Protein AF-A0A3D0M093-F1 (afdb_monomer)

Solvent-accessible surface area (backbone atoms only — not comparable to full-atom values): 3829 Å² total; per-residue (Å²): 137,52,73,70,59,52,50,54,40,49,54,56,12,44,59,63,13,59,79,68,58,82,55,91,51,66,68,58,27,49,51,52,30,51,55,37,27,51,55,40,34,53,48,51,50,17,54,51,30,43,75,71,59,19,36,48,88,80,63,47,58,63,76,72,69,78,79,120

Secondary structure (DSSP, 8-state):
--HHHHHHHHHHHHHHH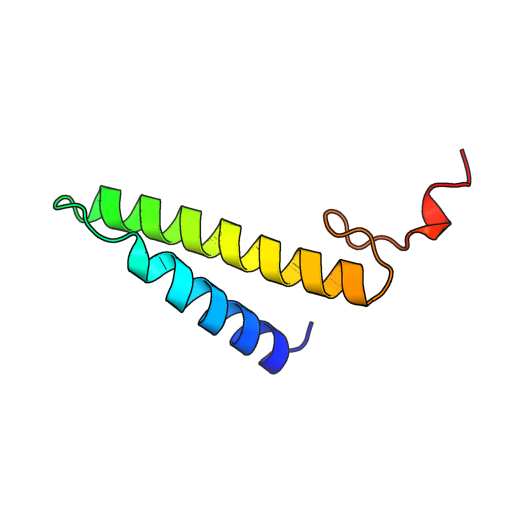HTT---S-HHHHHHHHHHHHHHHHHHHHHHHHHHTTB-TTT--BGGGGS--

Structure (mmCIF, N/CA/C/O backbone):
data_AF-A0A3D0M093-F1
#
_entry.id   AF-A0A3D0M093-F1
#
loop_
_atom_site.group_PDB
_atom_site.id
_atom_site.type_symbol
_atom_site.label_atom_id
_atom_site.label_alt_id
_atom_site.label_comp_id
_atom_site.label_asym_id
_atom_site.label_entity_id
_atom_site.label_seq_id
_atom_site.pdbx_PDB_ins_code
_atom_site.Cartn_x
_atom_site.Cartn_y
_atom_site.Cartn_z
_atom_site.occupancy
_atom_site.B_iso_or_equiv
_atom_site.auth_seq_id
_atom_site.auth_comp_id
_atom_site.auth_asym_id
_atom_site.auth_atom_id
_atom_site.pdbx_PDB_model_num
ATOM 1 N N . MET A 1 1 ? -3.695 -1.409 15.158 1.00 85.00 1 MET A N 1
ATOM 2 C CA . MET A 1 1 ? -3.173 -2.510 14.326 1.00 85.00 1 MET A CA 1
ATOM 3 C C . MET A 1 1 ? -2.110 -3.278 15.099 1.00 85.00 1 MET A C 1
ATOM 5 O O . MET A 1 1 ? -1.223 -2.658 15.677 1.00 85.00 1 MET A O 1
ATOM 9 N N . ARG A 1 2 ? -2.209 -4.606 15.145 1.00 92.06 2 ARG A N 1
ATOM 10 C CA . ARG A 1 2 ? -1.232 -5.529 15.744 1.00 92.06 2 ARG A CA 1
ATOM 11 C C . ARG A 1 2 ? -0.267 -6.052 14.673 1.00 92.06 2 ARG A C 1
ATOM 13 O O . ARG A 1 2 ? -0.584 -6.042 13.488 1.00 92.06 2 ARG A O 1
ATOM 20 N N . LYS A 1 3 ? 0.885 -6.594 15.090 1.00 92.69 3 LYS A N 1
ATOM 21 C CA . LYS A 1 3 ? 1.920 -7.143 14.185 1.00 92.69 3 LYS A CA 1
ATOM 22 C C . LYS A 1 3 ? 1.367 -8.127 13.142 1.00 92.69 3 LYS A C 1
ATOM 24 O O . LYS A 1 3 ? 1.736 -8.039 11.979 1.00 92.69 3 LYS A O 1
ATOM 29 N N . ASN A 1 4 ? 0.485 -9.043 13.545 1.00 93.44 4 ASN A N 1
ATOM 30 C CA . ASN A 1 4 ? -0.061 -10.057 12.635 1.00 93.44 4 ASN A CA 1
ATOM 31 C C . ASN A 1 4 ? -0.968 -9.443 11.558 1.00 93.44 4 ASN A C 1
ATOM 33 O O . ASN A 1 4 ? -0.900 -9.852 10.405 1.00 93.44 4 ASN A O 1
ATOM 37 N N . GLU A 1 5 ? -1.774 -8.441 11.918 1.00 90.88 5 GLU A N 1
ATOM 38 C CA . GLU A 1 5 ? -2.626 -7.707 10.970 1.00 90.88 5 GLU A CA 1
ATOM 39 C C . GLU A 1 5 ? -1.760 -6.955 9.955 1.00 90.88 5 GLU A C 1
ATOM 41 O O . GLU A 1 5 ? -1.985 -7.054 8.750 1.00 90.88 5 GLU A O 1
ATOM 46 N N . LEU A 1 6 ? -0.702 -6.292 10.439 1.00 92.12 6 LEU A N 1
ATOM 47 C CA . LEU A 1 6 ? 0.272 -5.622 9.581 1.00 92.12 6 LEU A CA 1
ATOM 48 C C . LEU A 1 6 ? 0.947 -6.607 8.620 1.00 92.12 6 LEU A C 1
ATOM 50 O O . LEU A 1 6 ? 1.055 -6.322 7.435 1.00 92.12 6 LEU A O 1
ATOM 54 N N . MET A 1 7 ? 1.367 -7.778 9.104 1.00 95.31 7 MET A N 1
ATOM 55 C CA . MET A 1 7 ? 1.985 -8.800 8.256 1.00 95.31 7 MET A CA 1
ATOM 56 C C . MET A 1 7 ? 1.050 -9.281 7.145 1.00 95.31 7 MET A C 1
ATOM 58 O O . MET A 1 7 ? 1.487 -9.416 6.007 1.00 95.31 7 MET A O 1
ATOM 62 N N . VAL A 1 8 ? -0.233 -9.507 7.443 1.00 94.50 8 VAL A N 1
ATOM 63 C CA . VAL A 1 8 ? -1.220 -9.902 6.424 1.00 94.50 8 VAL A CA 1
ATOM 64 C C . VAL A 1 8 ? -1.361 -8.826 5.346 1.00 94.50 8 VAL A C 1
ATOM 66 O O . VAL A 1 8 ? -1.401 -9.153 4.161 1.00 94.50 8 VAL A O 1
ATOM 69 N N . ILE A 1 9 ? -1.406 -7.551 5.743 1.00 95.06 9 ILE A N 1
ATOM 70 C CA . ILE A 1 9 ? -1.470 -6.422 4.805 1.00 95.06 9 ILE A CA 1
ATOM 71 C C . ILE A 1 9 ? -0.202 -6.360 3.952 1.00 95.06 9 ILE A C 1
ATOM 73 O O . ILE A 1 9 ? -0.301 -6.259 2.733 1.00 95.06 9 ILE A O 1
ATOM 77 N N . VAL A 1 10 ? 0.975 -6.479 4.572 1.00 95.31 10 VAL A N 1
ATOM 78 C CA . VAL A 1 10 ? 2.265 -6.446 3.871 1.00 95.31 10 VAL A CA 1
ATOM 79 C C . VAL A 1 10 ? 2.363 -7.571 2.849 1.00 95.31 10 VAL A C 1
ATOM 81 O O . VAL A 1 10 ? 2.736 -7.299 1.716 1.00 95.31 10 VAL A O 1
ATOM 84 N N . TYR A 1 11 ? 1.993 -8.808 3.191 1.00 95.31 11 TYR A N 1
ATOM 85 C CA . TYR A 1 11 ? 2.063 -9.915 2.233 1.00 95.31 11 TYR A CA 1
ATOM 86 C C . TYR A 1 11 ? 1.127 -9.720 1.039 1.00 95.31 11 TYR A C 1
ATOM 88 O O . TYR A 1 11 ? 1.540 -9.946 -0.093 1.00 95.31 11 TYR A O 1
ATOM 96 N N . LYS A 1 12 ? -0.105 -9.252 1.272 1.00 93.75 12 LYS A N 1
ATOM 97 C CA . LYS A 1 12 ? -1.051 -8.951 0.187 1.00 93.75 12 LYS A CA 1
ATOM 98 C C . LYS A 1 12 ? -0.567 -7.810 -0.706 1.00 93.75 12 LYS A C 1
ATOM 100 O O . LYS A 1 12 ? -0.693 -7.890 -1.922 1.00 93.75 12 LYS A O 1
ATOM 105 N N . ALA A 1 13 ? -0.039 -6.747 -0.105 1.00 95.50 13 ALA A N 1
ATOM 106 C CA . ALA A 1 13 ? 0.471 -5.598 -0.841 1.00 95.50 13 ALA A CA 1
ATOM 107 C C . ALA A 1 13 ? 1.743 -5.949 -1.627 1.00 95.50 13 ALA A C 1
ATOM 109 O O . ALA A 1 13 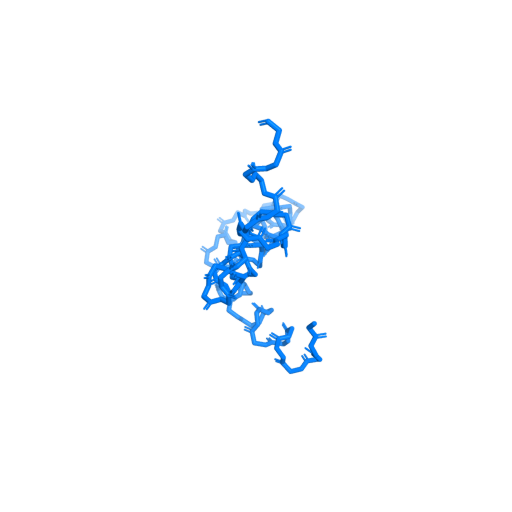? 1.912 -5.482 -2.749 1.00 95.50 13 ALA A O 1
ATOM 110 N N . LEU A 1 14 ? 2.607 -6.792 -1.054 1.00 94.81 14 LEU A N 1
ATOM 111 C CA . LEU A 1 14 ? 3.823 -7.281 -1.694 1.00 94.81 14 LEU A CA 1
ATOM 112 C C . LEU A 1 14 ? 3.499 -8.085 -2.952 1.00 94.81 14 LEU A C 1
ATOM 114 O O . LEU A 1 14 ? 4.061 -7.792 -3.999 1.00 94.81 14 LEU A O 1
ATOM 118 N N . ASP A 1 15 ? 2.573 -9.040 -2.854 1.00 92.81 15 ASP A N 1
ATOM 119 C CA . ASP A 1 15 ? 2.127 -9.861 -3.987 1.00 92.81 15 ASP A CA 1
ATOM 120 C C . ASP A 1 15 ? 1.660 -8.978 -5.161 1.00 92.81 15 ASP A C 1
ATOM 122 O O . ASP A 1 15 ? 2.173 -9.084 -6.270 1.00 92.81 15 ASP A O 1
ATOM 126 N N . GLN A 1 16 ? 0.810 -7.982 -4.881 1.00 89.25 16 GLN A N 1
ATOM 127 C CA . GLN A 1 16 ? 0.324 -7.032 -5.893 1.00 89.25 16 GLN A CA 1
ATOM 128 C C . GLN A 1 16 ? 1.414 -6.118 -6.471 1.00 89.25 16 GLN A C 1
ATOM 130 O O . GLN A 1 16 ? 1.329 -5.713 -7.628 1.00 89.25 16 GLN A O 1
ATOM 135 N N . ALA A 1 17 ? 2.406 -5.726 -5.668 1.00 91.81 17 ALA A N 1
ATOM 136 C CA . ALA A 1 17 ? 3.468 -4.826 -6.111 1.00 91.81 17 ALA A CA 1
ATOM 137 C C . ALA A 1 17 ? 4.499 -5.535 -7.002 1.00 91.81 17 ALA A C 1
ATOM 139 O O . ALA A 1 17 ? 5.067 -4.914 -7.904 1.00 91.81 17 ALA A O 1
ATOM 140 N N . MET A 1 18 ? 4.726 -6.831 -6.777 1.00 89.06 18 MET A N 1
AT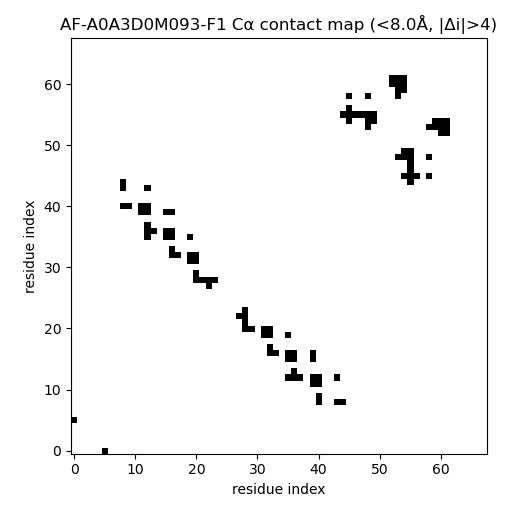OM 141 C CA . MET A 1 18 ? 5.687 -7.625 -7.546 1.00 89.06 18 MET A CA 1
ATOM 142 C C . MET A 1 18 ? 5.25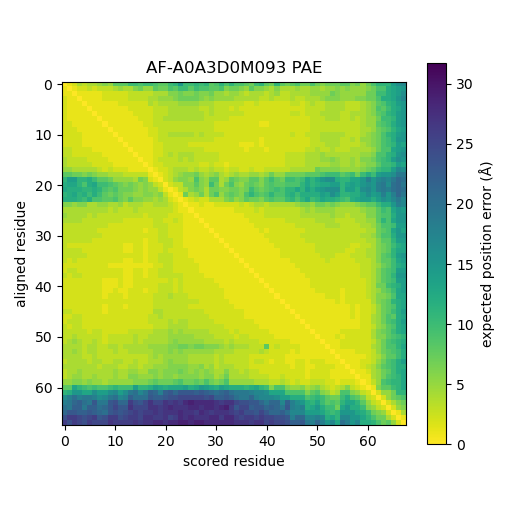3 -7.831 -9.004 1.00 89.06 18 MET A C 1
ATOM 144 O O . MET A 1 18 ? 6.115 -7.856 -9.882 1.00 89.06 18 MET A O 1
ATOM 148 N N . ASP A 1 19 ? 3.946 -7.863 -9.285 1.00 83.25 19 ASP A N 1
ATOM 149 C CA . ASP A 1 19 ? 3.400 -7.969 -10.651 1.00 83.25 19 ASP A CA 1
ATOM 150 C C . ASP A 1 19 ? 3.786 -6.788 -11.563 1.00 83.25 19 ASP A C 1
ATOM 152 O O . ASP A 1 19 ? 3.744 -6.893 -12.788 1.00 83.25 19 ASP A O 1
ATOM 156 N N . SER A 1 20 ? 4.172 -5.650 -10.980 1.00 72.06 20 SER A N 1
ATOM 157 C CA . SER A 1 20 ? 4.511 -4.418 -11.706 1.00 72.06 20 SER A CA 1
ATOM 158 C C . SER A 1 20 ? 6.009 -4.204 -11.964 1.00 72.06 20 SER A C 1
ATOM 160 O O . SER A 1 20 ? 6.386 -3.208 -12.583 1.00 72.06 20 SER A O 1
ATOM 162 N N . CYS A 1 21 ? 6.872 -5.124 -11.531 1.00 72.81 21 CYS A N 1
ATOM 163 C CA . CYS A 1 21 ? 8.327 -5.012 -11.668 1.00 72.81 21 CYS A CA 1
ATOM 164 C C . CYS A 1 21 ? 8.829 -5.562 -13.015 1.00 72.81 21 CYS A C 1
ATOM 166 O O . CYS A 1 21 ? 9.548 -6.558 -13.053 1.00 72.81 21 CYS A O 1
ATOM 168 N N . SER A 1 22 ? 8.454 -4.929 -14.130 1.00 76.69 22 SER A N 1
ATOM 169 C CA . SER A 1 22 ? 8.803 -5.387 -15.488 1.00 76.69 22 SER A CA 1
ATOM 170 C C . SER A 1 22 ? 9.725 -4.434 -16.263 1.00 76.69 22 SER A C 1
ATOM 172 O O . SER A 1 22 ? 9.707 -4.444 -17.493 1.00 76.69 22 SER A O 1
ATOM 174 N N . VAL A 1 23 ? 10.478 -3.568 -15.576 1.00 84.69 23 VAL A N 1
ATOM 175 C CA . VAL A 1 23 ? 11.344 -2.553 -16.206 1.00 84.69 23 VAL A CA 1
ATOM 176 C C . VAL A 1 23 ? 12.827 -2.884 -16.033 1.00 84.69 23 VAL A C 1
ATOM 178 O O . VAL A 1 23 ? 13.238 -3.396 -14.993 1.00 84.69 23 VAL A O 1
ATOM 181 N N . ASP A 1 24 ? 13.632 -2.561 -17.049 1.00 88.06 24 ASP A N 1
ATOM 182 C CA . ASP A 1 24 ? 15.058 -2.917 -17.098 1.00 88.06 24 ASP A CA 1
ATOM 183 C C . ASP A 1 24 ? 15.921 -2.093 -16.132 1.00 88.06 24 ASP A C 1
ATOM 185 O O . ASP A 1 24 ? 16.937 -2.578 -15.634 1.00 88.06 24 ASP A O 1
ATOM 189 N N . ASN A 1 25 ? 15.543 -0.836 -15.870 1.00 92.94 25 ASN A N 1
ATOM 190 C CA . ASN A 1 25 ? 16.276 0.036 -14.959 1.00 92.94 25 ASN A CA 1
ATOM 191 C C . ASN A 1 25 ? 15.930 -0.313 -13.499 1.00 92.94 25 ASN A C 1
ATOM 193 O O . ASN A 1 25 ? 14.792 -0.088 -13.079 1.00 92.94 25 ASN A O 1
ATOM 197 N N . PRO A 1 26 ? 16.896 -0.771 -12.678 1.00 92.50 26 PRO A N 1
ATOM 198 C CA . PRO A 1 26 ? 16.616 -1.174 -11.301 1.00 92.50 26 PRO A CA 1
ATOM 199 C C . PRO A 1 26 ? 16.109 -0.040 -10.401 1.00 92.50 26 PRO A C 1
ATOM 201 O O . PRO A 1 26 ? 15.338 -0.297 -9.480 1.00 92.50 26 PRO A O 1
ATOM 204 N N . LEU A 1 27 ? 16.522 1.211 -10.647 1.00 94.88 27 LEU A N 1
ATOM 205 C CA . LEU A 1 27 ? 16.049 2.363 -9.869 1.00 94.88 27 LEU A CA 1
ATOM 206 C C . LEU A 1 27 ? 14.584 2.668 -10.177 1.00 94.88 27 LEU A C 1
ATOM 208 O O . LEU A 1 27 ? 13.800 2.914 -9.266 1.00 94.88 27 LEU A O 1
ATOM 212 N N . GLU A 1 28 ? 14.214 2.606 -11.453 1.00 93.25 28 GLU A N 1
ATOM 213 C CA . GLU A 1 28 ? 12.831 2.793 -11.888 1.00 93.25 28 GLU A CA 1
ATOM 214 C C . GLU A 1 28 ? 11.940 1.651 -11.387 1.00 93.25 28 GLU A C 1
ATOM 216 O O . GLU A 1 28 ? 10.872 1.906 -10.832 1.00 93.25 28 GLU A O 1
ATOM 221 N N . ALA A 1 29 ? 12.417 0.404 -11.484 1.00 91.81 29 ALA A N 1
ATOM 222 C CA .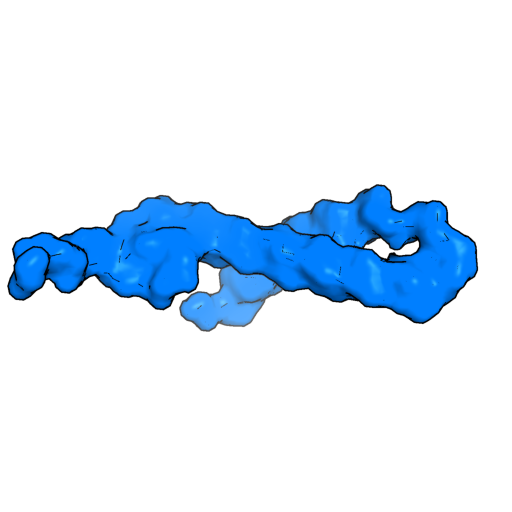 ALA A 1 29 ? 11.728 -0.766 -10.942 1.00 91.81 29 ALA A CA 1
ATOM 223 C C . ALA A 1 29 ? 11.468 -0.614 -9.441 1.00 91.81 29 ALA A C 1
ATOM 225 O O . ALA A 1 29 ? 10.359 -0.869 -8.976 1.00 91.81 29 ALA A O 1
ATOM 226 N N . TRP A 1 30 ? 12.474 -0.161 -8.687 1.00 93.94 30 TRP A N 1
ATOM 227 C CA . TRP A 1 30 ? 12.351 0.069 -7.252 1.00 93.94 30 TRP A CA 1
ATOM 228 C C . TRP A 1 30 ? 11.336 1.166 -6.917 1.00 93.94 30 TRP A C 1
ATOM 230 O O . TRP A 1 30 ? 10.512 0.980 -6.022 1.00 93.94 30 TRP A O 1
ATOM 240 N N . THR A 1 31 ? 11.354 2.290 -7.640 1.00 94.50 31 THR A N 1
ATOM 241 C CA . THR A 1 31 ? 10.363 3.360 -7.457 1.00 94.50 31 THR A CA 1
ATOM 242 C C . THR A 1 31 ? 8.947 2.849 -7.716 1.00 94.50 31 THR A C 1
ATOM 244 O O . THR A 1 31 ? 8.082 2.998 -6.854 1.00 94.50 31 THR A O 1
ATOM 247 N N . ILE A 1 32 ? 8.723 2.168 -8.846 1.00 92.94 32 ILE A N 1
ATOM 248 C CA . ILE A 1 32 ? 7.414 1.598 -9.195 1.00 92.94 32 ILE A CA 1
ATOM 249 C C . ILE A 1 32 ? 6.959 0.597 -8.130 1.00 92.94 32 ILE A C 1
ATOM 251 O O . ILE A 1 32 ? 5.806 0.634 -7.701 1.00 92.94 32 ILE A O 1
ATOM 255 N N . PHE A 1 33 ? 7.860 -0.276 -7.683 1.00 94.62 33 PHE A N 1
ATOM 256 C CA . PHE A 1 33 ? 7.581 -1.253 -6.639 1.00 94.62 33 PHE A CA 1
ATOM 257 C C . PHE A 1 33 ? 7.088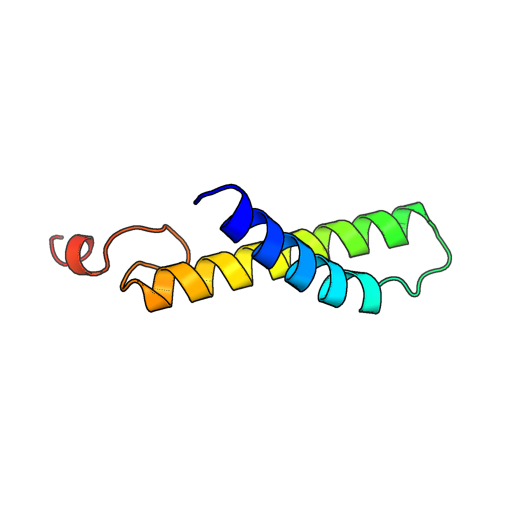 -0.588 -5.349 1.00 94.62 33 PHE A C 1
ATOM 259 O O . PHE A 1 33 ? 6.040 -0.969 -4.826 1.00 94.62 33 PHE A O 1
ATOM 266 N N . ILE A 1 34 ? 7.811 0.417 -4.845 1.00 95.62 34 ILE A N 1
ATOM 267 C CA . ILE A 1 34 ? 7.455 1.102 -3.596 1.00 95.62 34 ILE A CA 1
ATOM 268 C C . ILE A 1 34 ? 6.126 1.849 -3.728 1.00 95.62 34 ILE A C 1
ATOM 270 O O . ILE A 1 34 ? 5.286 1.735 -2.834 1.00 95.62 34 ILE A O 1
ATOM 274 N N . ASP A 1 35 ? 5.896 2.539 -4.846 1.00 95.31 35 ASP A N 1
ATOM 27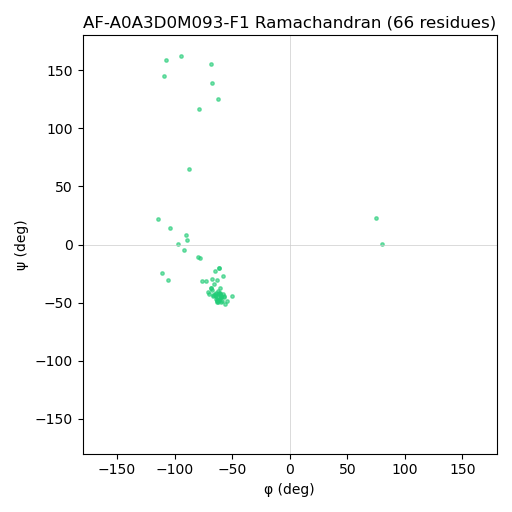5 C CA . ASP A 1 35 ? 4.638 3.252 -5.092 1.00 95.31 35 ASP A CA 1
ATOM 276 C C . ASP A 1 35 ? 3.441 2.291 -5.089 1.00 95.31 35 ASP A C 1
ATOM 278 O O . ASP A 1 35 ? 2.383 2.571 -4.515 1.00 95.31 35 ASP A O 1
ATOM 282 N N . ARG A 1 36 ? 3.609 1.117 -5.704 1.00 95.06 36 ARG A N 1
ATOM 283 C CA . ARG A 1 36 ? 2.572 0.082 -5.776 1.00 95.06 36 ARG A CA 1
ATOM 284 C C . ARG A 1 36 ? 2.343 -0.583 -4.426 1.00 95.06 36 ARG A C 1
ATOM 286 O O . ARG A 1 36 ? 1.186 -0.785 -4.053 1.00 95.06 36 ARG A O 1
ATOM 293 N N . LEU A 1 37 ? 3.412 -0.858 -3.681 1.00 96.12 37 LEU A N 1
ATOM 294 C CA . LEU A 1 37 ? 3.346 -1.419 -2.335 1.00 96.12 37 LEU A CA 1
ATOM 295 C C . LEU A 1 37 ? 2.606 -0.478 -1.373 1.00 96.12 37 LEU A C 1
ATOM 297 O O . LEU A 1 37 ? 1.700 -0.926 -0.668 1.00 96.12 37 LEU A O 1
ATOM 301 N N . ASP A 1 38 ? 2.943 0.817 -1.364 1.00 96.50 38 ASP A N 1
ATOM 302 C CA . ASP A 1 38 ? 2.269 1.816 -0.523 1.00 96.50 38 ASP A CA 1
ATOM 303 C C . ASP A 1 38 ? 0.790 1.951 -0.906 1.00 96.50 38 ASP A C 1
ATOM 305 O O . ASP A 1 38 ? -0.090 1.863 -0.044 1.00 96.50 38 ASP A O 1
ATOM 309 N N . ALA A 1 39 ? 0.488 2.072 -2.203 1.00 95.94 39 ALA A N 1
ATOM 310 C CA . ALA A 1 39 ? -0.885 2.178 -2.686 1.00 95.94 39 ALA A CA 1
ATOM 311 C C . ALA A 1 39 ? -1.739 0.951 -2.313 1.00 95.94 39 ALA A C 1
ATOM 313 O O . ALA A 1 39 ? -2.875 1.103 -1.849 1.00 95.94 39 ALA A O 1
ATOM 314 N N . ALA A 1 40 ? -1.203 -0.261 -2.487 1.00 95.94 40 ALA A N 1
ATOM 315 C CA . ALA A 1 40 ? -1.887 -1.502 -2.130 1.00 95.94 40 ALA A CA 1
ATOM 316 C C . ALA A 1 40 ? -2.071 -1.629 -0.610 1.00 95.94 40 ALA A C 1
ATOM 318 O O . ALA A 1 40 ? -3.175 -1.922 -0.144 1.00 95.94 40 ALA A O 1
ATOM 319 N N . GLY A 1 41 ? -1.032 -1.324 0.174 1.00 96.25 41 GLY A N 1
ATOM 320 C CA . GLY A 1 41 ? -1.090 -1.332 1.635 1.00 96.25 41 GLY A CA 1
ATOM 321 C C . GLY A 1 41 ? -2.152 -0.372 2.176 1.00 96.25 41 GLY A C 1
ATOM 322 O O . GLY A 1 41 ? -3.014 -0.776 2.959 1.00 96.25 41 GLY A O 1
ATOM 323 N N . ARG A 1 42 ? -2.165 0.880 1.698 1.00 96.69 42 ARG A N 1
ATOM 324 C CA . ARG A 1 42 ? -3.185 1.881 2.057 1.00 96.69 42 ARG A CA 1
ATOM 325 C C . ARG A 1 42 ? -4.592 1.447 1.671 1.00 96.69 42 ARG A C 1
ATOM 327 O O . ARG A 1 42 ? -5.528 1.700 2.428 1.00 96.69 42 ARG A O 1
ATOM 334 N N . ARG A 1 43 ? -4.760 0.783 0.523 1.00 96.31 43 ARG A N 1
ATOM 335 C CA . ARG A 1 43 ? -6.059 0.239 0.107 1.00 96.31 43 ARG A CA 1
ATOM 336 C C . ARG A 1 43 ? -6.545 -0.832 1.079 1.00 96.31 43 ARG A C 1
ATOM 338 O O . ARG A 1 43 ? -7.659 -0.704 1.572 1.00 96.31 43 ARG A O 1
ATOM 345 N N . CYS A 1 44 ? -5.701 -1.807 1.422 1.00 95.50 44 CYS A N 1
ATOM 346 C CA . CYS A 1 44 ? -6.042 -2.837 2.404 1.00 95.50 44 CYS A CA 1
ATOM 347 C C . CYS A 1 44 ? -6.412 -2.244 3.770 1.00 95.50 44 CYS A C 1
ATOM 349 O O . CYS A 1 44 ? -7.395 -2.669 4.372 1.00 95.50 44 CYS A O 1
ATOM 351 N N . ILE A 1 45 ? -5.659 -1.245 4.242 1.00 95.44 45 ILE A N 1
ATOM 352 C CA . ILE A 1 45 ? -5.966 -0.537 5.492 1.00 95.44 45 ILE A CA 1
ATOM 353 C C . ILE A 1 45 ? -7.321 0.164 5.393 1.00 95.44 45 ILE A C 1
ATOM 355 O O . ILE A 1 45 ? -8.147 0.026 6.290 1.00 95.44 45 ILE A O 1
ATOM 359 N N . GLY A 1 46 ? -7.566 0.895 4.305 1.00 95.94 46 GLY A N 1
ATOM 360 C CA . GLY A 1 46 ? -8.822 1.609 4.108 1.00 95.94 46 GLY A CA 1
ATOM 361 C C . GLY A 1 46 ? -10.033 0.678 4.045 1.00 95.94 46 GLY A C 1
ATOM 362 O O . GLY A 1 46 ? -11.064 0.982 4.638 1.00 95.94 46 GLY A O 1
ATOM 363 N N . ASP A 1 47 ? -9.901 -0.471 3.386 1.00 95.00 47 ASP A N 1
ATOM 364 C CA . ASP A 1 47 ? -10.970 -1.469 3.307 1.00 95.00 47 ASP A CA 1
ATOM 365 C C . ASP A 1 47 ? -11.229 -2.117 4.682 1.00 95.00 47 ASP A C 1
ATOM 367 O O . ASP A 1 47 ? -12.383 -2.327 5.060 1.00 95.00 47 ASP A O 1
ATOM 371 N N . GLN A 1 48 ? -10.178 -2.357 5.479 1.00 93.62 48 GLN A N 1
ATOM 372 C CA . GLN A 1 48 ? -10.329 -2.808 6.866 1.00 93.62 48 GLN A CA 1
ATOM 373 C C . GLN A 1 48 ? -11.049 -1.755 7.723 1.00 93.62 48 GLN A C 1
ATOM 375 O O . GLN A 1 48 ? -12.017 -2.087 8.405 1.00 93.62 48 GLN A O 1
ATOM 380 N N . LEU A 1 49 ? -10.627 -0.489 7.664 1.00 94.12 49 LEU A N 1
ATOM 381 C CA . LEU A 1 49 ? -11.275 0.609 8.391 1.00 94.12 49 LEU A CA 1
ATOM 382 C C . LEU A 1 49 ? -12.760 0.723 8.030 1.00 94.12 49 LEU A C 1
ATOM 384 O O . LEU A 1 49 ? -13.601 0.823 8.919 1.00 94.12 49 LEU A O 1
ATOM 388 N N . GLN A 1 50 ? -13.086 0.631 6.740 1.00 94.69 50 GLN A N 1
ATOM 389 C CA . GLN A 1 50 ? -14.466 0.651 6.267 1.00 94.69 50 GLN A CA 1
ATOM 390 C C . GLN A 1 50 ? -15.280 -0.523 6.827 1.00 94.69 50 GLN A C 1
ATOM 392 O O . GLN A 1 50 ? -16.414 -0.330 7.257 1.00 94.69 50 GLN A O 1
ATOM 397 N N . SER A 1 51 ? -14.698 -1.726 6.884 1.00 92.50 51 SER A N 1
ATOM 398 C CA . SER A 1 51 ? -15.360 -2.894 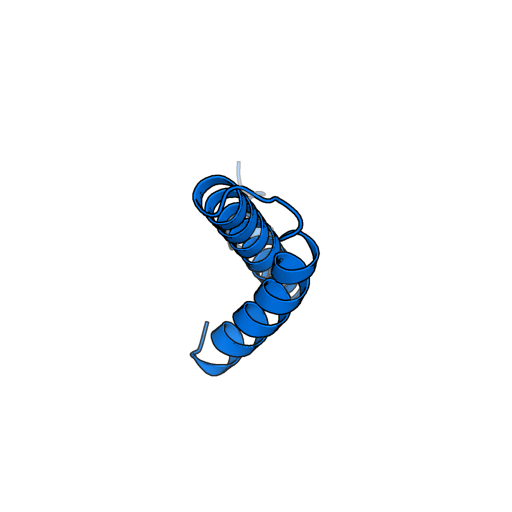7.485 1.00 92.50 51 SER A CA 1
ATOM 399 C C . SER A 1 51 ? -15.619 -2.745 8.992 1.00 92.50 51 SER A C 1
ATOM 401 O O . SER A 1 51 ? -16.527 -3.376 9.525 1.00 92.50 51 SER A O 1
ATOM 403 N N . GLU A 1 52 ? -14.857 -1.880 9.667 1.00 92.62 52 GLU A N 1
ATOM 404 C CA . GLU A 1 52 ? -15.017 -1.531 11.083 1.00 92.62 52 GLU A CA 1
ATOM 405 C C . GLU A 1 52 ? -15.970 -0.335 11.307 1.00 92.62 52 GLU A C 1
ATOM 407 O O . GLU A 1 52 ? -16.117 0.117 12.442 1.00 92.62 52 GLU A O 1
ATOM 412 N N . GLY A 1 53 ? -16.604 0.201 10.253 1.00 92.88 53 GLY A N 1
ATOM 413 C CA . GLY A 1 53 ? -17.492 1.372 10.337 1.00 92.88 53 GLY A CA 1
ATOM 414 C C . GLY A 1 53 ? -16.755 2.707 10.512 1.00 92.88 53 GLY A C 1
ATOM 415 O O . GLY A 1 53 ? -17.308 3.671 11.043 1.00 92.88 53 GLY A O 1
ATOM 416 N N . LYS A 1 54 ? -15.482 2.760 10.109 1.00 94.50 54 LYS A N 1
ATOM 417 C CA . LYS A 1 54 ? -14.650 3.966 10.140 1.00 94.50 54 LYS A 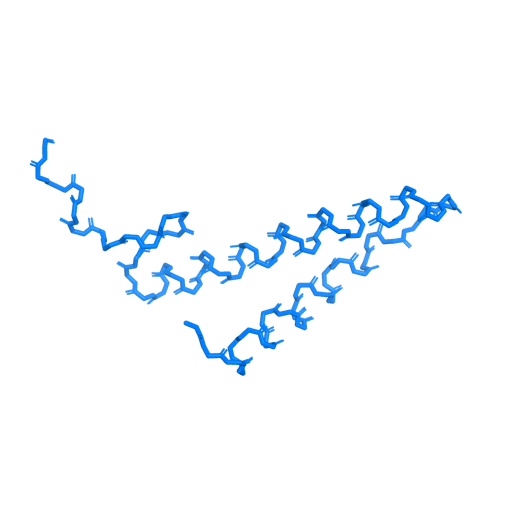CA 1
ATOM 418 C C . LYS A 1 54 ? -14.434 4.507 8.737 1.00 94.50 54 LYS A C 1
ATOM 420 O O . LYS A 1 54 ? -14.480 3.786 7.741 1.00 94.50 54 LYS A O 1
ATOM 425 N N . ASN A 1 55 ? -14.093 5.785 8.658 1.00 94.88 55 ASN A N 1
ATOM 426 C CA . ASN A 1 55 ? -13.688 6.400 7.410 1.00 94.88 55 ASN A CA 1
ATOM 427 C C . ASN A 1 55 ? -12.414 5.733 6.861 1.00 94.88 55 ASN A C 1
ATOM 429 O O . ASN A 1 55 ? -11.373 5.720 7.517 1.00 94.88 55 ASN A O 1
ATOM 433 N N . ARG A 1 56 ? -12.467 5.249 5.616 1.00 95.69 56 ARG A N 1
ATOM 434 C CA . ARG A 1 56 ? -11.353 4.533 4.968 1.00 95.69 56 ARG A CA 1
ATOM 435 C C . ARG A 1 56 ? -10.061 5.343 4.788 1.00 95.69 56 ARG A C 1
ATOM 437 O O . ARG A 1 56 ? -9.017 4.751 4.539 1.00 95.69 56 ARG A O 1
ATOM 444 N N . TYR A 1 57 ? -10.125 6.674 4.832 1.00 92.88 57 TYR A N 1
ATOM 445 C CA . TYR A 1 57 ? -8.983 7.555 4.556 1.00 92.88 57 TYR A CA 1
ATOM 446 C C . TYR A 1 57 ? -8.402 8.193 5.814 1.00 92.88 57 TYR A C 1
ATOM 448 O O . TYR A 1 57 ? -7.208 8.478 5.845 1.00 92.88 57 TYR A O 1
ATOM 456 N N . THR A 1 58 ? -9.236 8.434 6.826 1.00 92.50 58 THR A N 1
ATOM 457 C CA . THR A 1 58 ? -8.825 9.129 8.056 1.00 92.50 58 THR A CA 1
ATOM 458 C C . THR A 1 58 ? -8.808 8.217 9.279 1.00 92.50 58 THR A C 1
ATOM 460 O O . THR A 1 58 ? -8.041 8.459 10.203 1.00 92.50 58 THR A O 1
ATOM 463 N N . GLY A 1 59 ? -9.592 7.134 9.272 1.00 91.88 59 GLY A N 1
ATOM 464 C CA . GLY A 1 59 ? -9.768 6.242 10.419 1.00 91.88 59 GLY A CA 1
ATOM 465 C C . GLY A 1 59 ? -10.754 6.751 11.474 1.00 91.88 59 GLY A C 1
ATOM 466 O O . GLY A 1 59 ? -10.983 6.041 12.453 1.00 91.88 59 GLY A O 1
ATOM 467 N N . ASP A 1 60 ? -11.354 7.925 11.264 1.00 93.31 60 ASP A N 1
ATOM 468 C CA . ASP A 1 60 ? -12.350 8.514 12.168 1.00 93.31 60 ASP A CA 1
ATOM 469 C C . ASP A 1 60 ? -13.651 7.704 12.156 1.00 93.31 60 ASP A C 1
ATOM 471 O O . ASP A 1 60 ? -13.978 7.042 11.163 1.00 93.31 60 ASP A O 1
ATOM 475 N N . ALA A 1 61 ? -14.431 7.780 13.233 1.00 86.94 61 ALA A N 1
ATOM 476 C CA . ALA A 1 61 ? -15.759 7.177 13.252 1.00 86.94 61 ALA A CA 1
ATOM 477 C C . ALA A 1 61 ? -16.695 7.919 12.277 1.00 86.94 61 ALA A C 1
ATOM 479 O O . ALA A 1 61 ? -16.697 9.149 12.230 1.00 86.94 61 ALA A O 1
ATOM 480 N N . GLU A 1 62 ? -17.534 7.201 11.519 1.00 69.50 62 GLU A N 1
ATOM 481 C CA . GLU A 1 62 ? -18.461 7.837 10.560 1.00 69.50 62 GLU A CA 1
ATOM 482 C C . GLU A 1 62 ? -19.415 8.855 11.217 1.00 69.50 62 GLU A C 1
ATOM 484 O O . GLU A 1 62 ? -19.806 9.838 10.588 1.00 69.50 62 GLU A O 1
ATOM 489 N N . ASN A 1 63 ? -19.713 8.678 12.507 1.00 62.44 63 ASN A N 1
ATOM 490 C CA . ASN A 1 63 ? -20.635 9.522 13.270 1.00 62.44 63 ASN A CA 1
ATOM 491 C C . ASN A 1 63 ? -20.036 10.870 13.721 1.00 62.44 63 ASN A C 1
ATOM 493 O O . ASN A 1 63 ? -20.776 11.740 14.172 1.00 62.44 63 ASN A O 1
ATOM 497 N N . GLU A 1 64 ? -18.720 11.075 13.614 1.00 57.00 64 GLU A N 1
ATOM 498 C CA . GLU A 1 64 ? -18.069 12.321 14.059 1.00 57.00 64 GLU A CA 1
ATOM 499 C C . GLU A 1 64 ? -18.209 13.469 13.044 1.00 57.00 64 GLU A C 1
ATOM 501 O O . GLU A 1 64 ? -17.943 14.624 13.371 1.00 57.00 64 GLU A O 1
ATOM 506 N N . ARG A 1 65 ? -18.685 13.191 11.820 1.00 55.75 65 ARG A N 1
ATOM 507 C CA . ARG A 1 65 ? -18.870 14.208 10.767 1.00 55.75 65 ARG A CA 1
ATOM 508 C C . ARG A 1 65 ? -20.257 14.852 10.719 1.00 55.75 65 ARG A C 1
ATOM 510 O O . ARG A 1 65 ? -20.438 15.779 9.940 1.00 55.75 65 ARG A O 1
ATOM 517 N N . THR A 1 66 ? -21.227 14.413 11.526 1.00 52.53 66 THR A N 1
ATOM 518 C CA . THR A 1 66 ? -22.599 14.973 11.516 1.00 52.53 66 THR A CA 1
ATOM 519 C C . THR A 1 66 ? -22.793 16.156 12.483 1.00 52.53 66 THR A C 1
ATOM 521 O O . THR A 1 66 ? -23.919 16.596 12.684 1.00 52.53 66 THR A O 1
ATOM 524 N N . LEU A 1 67 ? -21.729 16.680 13.104 1.00 50.00 67 LEU A N 1
ATOM 525 C CA . LEU A 1 67 ? -21.821 17.723 14.142 1.00 50.00 67 LEU A CA 1
ATOM 526 C C . LEU A 1 67 ? -21.445 19.150 13.699 1.00 50.00 67 LEU A C 1
ATOM 528 O O . LEU A 1 67 ? -21.297 20.012 14.565 1.00 50.00 67 LEU A O 1
ATOM 532 N N . TYR A 1 68 ? -21.344 19.431 12.397 1.00 49.97 68 TYR A N 1
ATOM 533 C CA . TYR A 1 68 ? -21.127 20.796 11.896 1.00 49.97 68 TYR A CA 1
ATOM 534 C C . TYR A 1 68 ? -22.044 21.142 10.727 1.00 49.97 68 TYR A C 1
ATOM 536 O O . TYR A 1 68 ? -22.016 20.399 9.721 1.00 49.97 68 TYR A O 1
#

Mean predicted aligned error: 5.54 Å

Radius of gyration: 15.43 Å; Cα contacts (8 Å, |Δi|>4): 56; chains: 1; bounding box: 39×31×33 Å

Foldseek 3Di:
DDPVLLVVLQVQQQVQLVVQQPDPDVVVSVVSSVVSSVVSSLQSQLVVLVVVCAHSNPSHHPVVPPPD

Sequence (68 aa):
MRKNELMVIVYKALDQAMDSCSVDNPLEAWTIFIDRLDAAGRRCIGDQLQSEGKNRYTGDAENERTLY

pLDDT: mean 88.67, std 12.04, range [49.97, 96.69]

Nearest PDB structures (foldseek):
  3vpr-assembly2_C  TM=5.009E-01  e=3.052E+00  Thermus thermophilus HB8